Protein AF-A0A946AU87-F1 (afdb_monomer_lite)

Structure (mmCIF, N/CA/C/O backbone):
data_AF-A0A946AU87-F1
#
_entry.id   AF-A0A946AU87-F1
#
loop_
_atom_site.group_PDB
_atom_site.id
_atom_site.type_symbol
_atom_site.label_atom_id
_atom_site.label_alt_id
_atom_site.label_comp_id
_atom_site.label_asym_id
_atom_site.label_entity_id
_atom_site.label_seq_id
_atom_site.pdbx_PDB_ins_code
_atom_site.Cartn_x
_atom_site.Cartn_y
_atom_site.Cartn_z
_atom_site.occupancy
_atom_site.B_iso_or_equiv
_atom_site.auth_seq_id
_atom_site.auth_comp_id
_atom_site.auth_asym_id
_atom_site.auth_atom_id
_atom_site.pdbx_PDB_model_num
ATOM 1 N N . MET A 1 1 ? -11.075 9.435 0.087 1.00 51.81 1 MET A N 1
ATOM 2 C CA . MET A 1 1 ? -10.570 8.489 -0.936 1.00 51.81 1 MET A CA 1
ATOM 3 C C . MET A 1 1 ? -11.727 7.737 -1.575 1.00 51.81 1 MET A C 1
ATOM 5 O O . MET A 1 1 ? -12.715 7.495 -0.889 1.00 51.81 1 MET A O 1
ATOM 9 N N . THR A 1 2 ? -11.648 7.397 -2.862 1.00 54.38 2 THR A N 1
ATOM 10 C CA . THR A 1 2 ? -12.666 6.555 -3.511 1.00 54.38 2 THR A CA 1
ATOM 11 C C . THR A 1 2 ? -12.319 5.099 -3.211 1.00 54.38 2 THR A C 1
ATOM 13 O O . THR A 1 2 ? -11.313 4.602 -3.697 1.00 54.38 2 THR A O 1
ATOM 16 N N . GLN A 1 3 ? -13.088 4.441 -2.341 1.00 59.16 3 GLN A N 1
ATOM 17 C CA . GLN A 1 3 ? -12.914 3.009 -2.077 1.00 59.16 3 GLN A CA 1
ATOM 18 C C . GLN A 1 3 ? -13.311 2.223 -3.327 1.00 59.16 3 GLN A C 1
ATOM 20 O O . GLN A 1 3 ? -14.447 2.354 -3.784 1.00 59.16 3 GLN A O 1
ATOM 25 N N . ASN A 1 4 ? -12.394 1.407 -3.845 1.00 69.75 4 ASN A N 1
ATOM 26 C CA . ASN A 1 4 ? -12.616 0.667 -5.086 1.00 69.75 4 ASN A CA 1
ATOM 27 C C . ASN A 1 4 ? -13.121 -0.758 -4.832 1.00 69.75 4 ASN A C 1
ATOM 29 O O . ASN A 1 4 ? -13.925 -1.258 -5.612 1.00 69.75 4 ASN A O 1
ATOM 33 N N . HIS A 1 5 ? -12.702 -1.399 -3.732 1.00 83.00 5 HIS A N 1
ATOM 34 C CA . HIS A 1 5 ? -13.123 -2.765 -3.392 1.00 83.00 5 HIS A CA 1
ATOM 35 C C . HIS A 1 5 ? -13.074 -3.041 -1.884 1.00 83.00 5 HIS A C 1
ATOM 37 O O . HIS A 1 5 ? -12.270 -2.446 -1.161 1.00 83.00 5 HIS A O 1
ATOM 43 N N . LYS A 1 6 ? -13.929 -3.955 -1.409 1.00 85.38 6 LYS A N 1
ATOM 44 C CA . LYS A 1 6 ? -14.017 -4.399 -0.008 1.00 85.38 6 LYS A CA 1
ATOM 45 C C . LYS A 1 6 ? -14.011 -5.920 0.051 1.00 85.38 6 LYS A C 1
ATOM 47 O O . LYS A 1 6 ? -14.830 -6.549 -0.614 1.00 85.38 6 LYS A O 1
ATOM 52 N N . THR A 1 7 ? -13.132 -6.501 0.863 1.00 84.25 7 THR A N 1
ATOM 53 C CA . THR A 1 7 ? -12.986 -7.959 0.951 1.00 84.25 7 THR A CA 1
ATOM 54 C C . THR A 1 7 ? -12.416 -8.418 2.290 1.00 84.25 7 THR A C 1
ATOM 56 O O . THR A 1 7 ? -11.597 -7.734 2.898 1.00 84.25 7 THR A O 1
ATOM 59 N N . ASN A 1 8 ? -12.806 -9.621 2.717 1.00 85.56 8 ASN A N 1
ATOM 60 C CA . ASN A 1 8 ? -12.196 -10.310 3.859 1.00 85.56 8 ASN A CA 1
ATOM 61 C C . ASN A 1 8 ? -10.947 -11.118 3.455 1.00 85.56 8 ASN A C 1
ATOM 63 O O . ASN A 1 8 ? -10.244 -11.636 4.321 1.00 85.56 8 ASN A O 1
ATOM 67 N N . THR A 1 9 ? -10.679 -11.255 2.154 1.00 85.25 9 THR A N 1
ATOM 68 C CA . THR A 1 9 ? -9.601 -12.082 1.599 1.00 85.25 9 THR A CA 1
ATOM 69 C C . THR A 1 9 ? -8.772 -11.279 0.597 1.00 85.25 9 THR A C 1
ATOM 71 O O . THR A 1 9 ? -8.832 -11.556 -0.600 1.00 85.25 9 THR A O 1
ATOM 74 N N . PRO A 1 10 ? -7.971 -10.290 1.043 1.00 89.00 10 PRO A N 1
ATOM 75 C CA . PRO A 1 10 ? -7.169 -9.435 0.164 1.00 89.00 10 PRO A CA 1
ATOM 76 C C . PRO A 1 10 ? -5.920 -10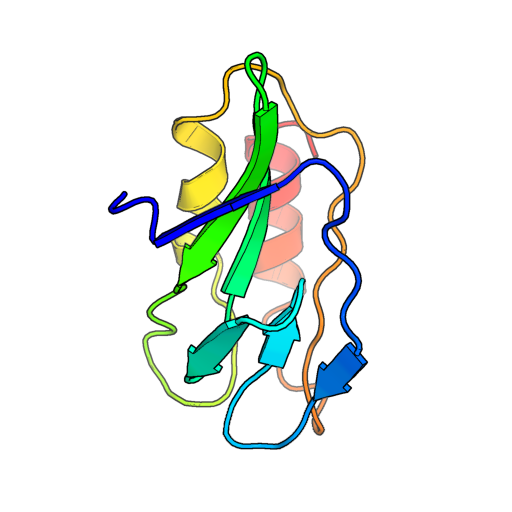.174 -0.354 1.00 89.00 10 PRO A C 1
ATOM 78 O O . PRO A 1 10 ? -4.784 -9.746 -0.157 1.00 89.00 10 PRO A O 1
ATOM 81 N N . ILE A 1 11 ? -6.118 -11.337 -0.971 1.00 91.50 11 ILE A N 1
ATOM 82 C CA . ILE A 1 11 ? -5.046 -12.175 -1.496 1.00 91.50 11 ILE A CA 1
ATOM 83 C C . ILE A 1 11 ? -4.635 -11.615 -2.854 1.00 91.50 11 ILE A C 1
ATOM 85 O O . ILE A 1 11 ? -5.433 -11.597 -3.793 1.00 91.50 11 ILE A O 1
ATOM 89 N N . ILE A 1 12 ? -3.377 -11.184 -2.951 1.00 92.75 12 ILE A N 1
ATOM 90 C CA . ILE A 1 12 ? -2.733 -10.864 -4.225 1.00 92.75 12 ILE A CA 1
ATOM 91 C C . ILE A 1 12 ? -2.476 -12.192 -4.944 1.00 92.75 12 ILE A C 1
ATOM 93 O O . ILE A 1 12 ? -1.733 -13.038 -4.446 1.00 92.75 12 ILE A O 1
ATOM 97 N N . THR A 1 13 ? -3.118 -12.382 -6.092 1.00 93.44 13 THR A N 1
ATOM 98 C CA . THR A 1 13 ? -3.007 -13.606 -6.909 1.00 93.44 13 THR A CA 1
ATOM 99 C C . THR A 1 13 ? -2.129 -13.417 -8.137 1.00 93.44 13 THR A C 1
ATOM 101 O O . THR A 1 13 ? -1.556 -14.391 -8.617 1.00 93.44 13 THR A O 1
ATOM 104 N N . ASP A 1 14 ? -1.986 -12.174 -8.598 1.00 92.31 14 ASP A N 1
ATOM 105 C CA . ASP A 1 14 ? -1.086 -11.800 -9.682 1.00 92.31 14 ASP A CA 1
ATOM 106 C C . ASP A 1 14 ? -0.568 -10.366 -9.488 1.00 92.31 14 ASP A C 1
ATOM 108 O O . ASP A 1 14 ? -1.233 -9.538 -8.851 1.00 92.31 14 ASP A O 1
ATOM 112 N N . TYR A 1 15 ? 0.624 -10.090 -10.012 1.00 90.12 15 TYR A N 1
ATOM 113 C CA . TYR A 1 15 ? 1.280 -8.784 -9.968 1.00 90.12 15 TYR A CA 1
ATOM 114 C C . TYR A 1 15 ? 2.281 -8.639 -11.117 1.00 90.12 15 TYR A C 1
ATOM 116 O O . TYR A 1 15 ? 3.174 -9.474 -11.286 1.00 90.12 15 TYR A O 1
ATOM 124 N N . ASP A 1 16 ? 2.188 -7.527 -11.843 1.00 84.50 16 ASP A N 1
ATOM 125 C CA . ASP A 1 16 ? 3.149 -7.144 -12.871 1.00 84.50 16 ASP A CA 1
ATOM 126 C C . ASP A 1 16 ? 3.375 -5.619 -12.906 1.00 84.50 16 ASP A C 1
ATOM 128 O O . ASP A 1 16 ? 3.011 -4.871 -11.999 1.00 84.50 16 ASP A O 1
ATOM 132 N N . GLN A 1 17 ? 4.020 -5.137 -13.968 1.00 72.69 17 GLN A N 1
ATOM 133 C CA . GLN A 1 17 ? 4.285 -3.711 -14.179 1.00 72.69 17 GLN A CA 1
ATOM 134 C C . GLN A 1 17 ? 3.023 -2.847 -14.380 1.00 72.69 17 GLN A C 1
ATOM 136 O O . GLN A 1 17 ? 3.122 -1.623 -14.319 1.00 72.69 17 GLN A O 1
ATOM 141 N N . ASN A 1 18 ? 1.860 -3.452 -14.631 1.00 78.62 18 ASN A N 1
ATOM 142 C CA . ASN A 1 18 ? 0.599 -2.766 -14.905 1.00 78.62 18 ASN A CA 1
ATOM 143 C C . ASN A 1 18 ? -0.323 -2.709 -13.681 1.00 78.62 18 ASN A C 1
ATOM 145 O O . ASN A 1 18 ? -1.255 -1.902 -13.677 1.00 78.62 18 ASN A O 1
ATOM 149 N N . GLY A 1 19 ? -0.069 -3.511 -12.642 1.00 87.31 19 GLY A N 1
ATOM 150 C CA . GLY A 1 19 ? -0.813 -3.456 -11.387 1.00 87.31 19 GLY A CA 1
ATOM 151 C C . GLY A 1 19 ? -0.964 -4.807 -10.696 1.00 87.31 19 GLY A C 1
ATOM 152 O O . GLY A 1 19 ? -0.052 -5.632 -10.716 1.00 87.31 19 GLY A O 1
ATOM 153 N N . PHE A 1 20 ? -2.106 -5.009 -10.038 1.00 91.50 20 PHE A N 1
ATOM 154 C CA . PHE A 1 20 ? -2.354 -6.140 -9.142 1.00 91.50 20 PHE A CA 1
ATOM 155 C C . PHE A 1 20 ? -3.700 -6.802 -9.431 1.00 91.50 20 PHE A C 1
ATOM 157 O O . PHE A 1 20 ? -4.696 -6.114 -9.649 1.00 91.50 20 PHE A O 1
ATOM 164 N N . THR A 1 21 ? -3.754 -8.130 -9.311 1.00 92.50 21 THR A N 1
ATOM 165 C CA . THR A 1 21 ? -5.022 -8.862 -9.180 1.00 92.50 21 THR A CA 1
ATOM 166 C C . THR A 1 21 ? -5.218 -9.269 -7.727 1.00 92.50 21 THR A C 1
ATOM 168 O O . THR A 1 21 ? -4.502 -10.139 -7.214 1.00 92.50 21 THR A O 1
ATOM 171 N N . ILE A 1 22 ? -6.195 -8.658 -7.058 1.00 92.31 22 ILE A N 1
ATOM 172 C CA . ILE A 1 22 ? -6.501 -8.893 -5.643 1.00 92.31 22 ILE A CA 1
ATOM 173 C C . ILE A 1 22 ? -7.946 -9.341 -5.529 1.00 92.31 22 ILE A C 1
ATOM 175 O O . ILE A 1 22 ? -8.839 -8.648 -6.006 1.00 92.31 22 ILE A O 1
ATOM 179 N N . ASP A 1 23 ? -8.176 -10.489 -4.891 1.00 90.44 23 ASP A N 1
ATOM 180 C CA . ASP A 1 23 ? -9.530 -11.035 -4.717 1.00 90.44 23 ASP A CA 1
ATOM 181 C C . ASP A 1 23 ? -10.303 -11.136 -6.050 1.00 90.44 23 ASP A C 1
ATOM 183 O O . ASP A 1 23 ? -11.469 -10.768 -6.157 1.00 90.44 23 ASP A O 1
ATOM 187 N N . HIS A 1 24 ? -9.610 -11.590 -7.102 1.00 89.31 24 HIS A N 1
ATOM 188 C CA . HIS A 1 24 ? -10.123 -11.694 -8.477 1.00 89.31 24 HIS A CA 1
ATOM 189 C C . HIS A 1 24 ? -10.519 -10.364 -9.150 1.00 89.31 24 HIS A C 1
ATOM 191 O O . HIS A 1 24 ? -11.146 -10.386 -10.210 1.00 89.31 24 HIS A O 1
ATOM 197 N N . VAL A 1 25 ? -10.141 -9.220 -8.574 1.00 89.94 25 VAL A N 1
ATOM 198 C CA . VAL A 1 25 ? -10.342 -7.883 -9.147 1.00 89.94 25 VAL A CA 1
ATOM 199 C C . VAL A 1 25 ? -9.001 -7.308 -9.593 1.00 89.94 25 VAL A C 1
ATOM 201 O O . VAL A 1 25 ? -8.019 -7.353 -8.852 1.00 89.94 25 VAL A O 1
ATOM 204 N N . GLU A 1 26 ? -8.969 -6.764 -10.806 1.00 90.44 26 GLU A N 1
ATOM 205 C CA . GLU A 1 26 ? -7.798 -6.087 -11.363 1.00 90.44 26 GLU A CA 1
ATOM 206 C C . GLU A 1 26 ? -7.756 -4.617 -10.925 1.00 90.44 26 GLU A C 1
ATOM 208 O O . GLU A 1 26 ? -8.744 -3.888 -11.034 1.00 90.44 26 GLU A O 1
ATOM 213 N N . PHE A 1 27 ? -6.584 -4.177 -10.476 1.00 88.81 27 PHE A N 1
ATOM 214 C CA . PHE A 1 27 ? -6.278 -2.794 -10.129 1.00 88.81 27 PHE A CA 1
ATOM 215 C C . PHE A 1 27 ? -5.073 -2.336 -10.939 1.00 88.81 27 PHE A C 1
ATOM 217 O O . PHE A 1 27 ? -4.055 -3.028 -10.977 1.00 88.81 27 PHE A O 1
ATOM 224 N N . SER A 1 28 ? -5.169 -1.168 -11.571 1.00 86.81 28 SER A N 1
ATOM 225 C CA . SER A 1 28 ? -4.076 -0.619 -12.375 1.00 86.81 28 SER A CA 1
ATOM 226 C C . SER A 1 28 ? -3.149 0.253 -11.528 1.00 86.81 28 SER A C 1
ATOM 228 O O . SER A 1 28 ? -3.596 1.183 -10.858 1.00 86.81 28 SER A O 1
ATOM 230 N N . GLY A 1 29 ? -1.844 0.003 -11.611 1.00 84.88 29 GLY A N 1
ATOM 231 C CA . GLY A 1 29 ? -0.825 0.766 -10.894 1.00 84.88 29 GLY A CA 1
ATOM 232 C C . GLY A 1 29 ? -0.701 0.391 -9.414 1.00 84.88 29 GLY A C 1
ATOM 233 O O . GLY A 1 29 ? -0.783 -0.777 -9.040 1.00 84.88 29 GLY A O 1
ATOM 234 N N . ALA A 1 30 ? -0.419 1.385 -8.569 1.00 85.06 30 ALA A N 1
ATOM 235 C CA . ALA A 1 30 ? -0.197 1.175 -7.143 1.00 85.06 30 ALA A CA 1
ATOM 236 C C . ALA A 1 30 ? -1.515 1.123 -6.364 1.00 85.06 30 ALA A C 1
ATOM 238 O O . ALA A 1 30 ? -2.433 1.901 -6.614 1.00 85.06 30 ALA A O 1
ATOM 239 N N . VAL A 1 31 ? -1.565 0.256 -5.355 1.00 89.19 31 VAL A N 1
ATOM 240 C CA . VAL A 1 31 ? -2.725 0.084 -4.477 1.00 89.19 31 VAL A CA 1
ATOM 241 C C . VAL A 1 31 ? -2.311 0.086 -3.011 1.00 89.19 31 VAL A C 1
ATOM 243 O O . VAL A 1 31 ? -1.197 -0.308 -2.664 1.00 89.19 31 VAL A O 1
ATOM 246 N N . ALA A 1 32 ? -3.233 0.493 -2.145 1.00 89.00 32 ALA A N 1
ATOM 247 C CA . ALA A 1 32 ? -3.164 0.277 -0.706 1.00 89.00 32 ALA A CA 1
ATOM 248 C C . ALA A 1 32 ? -4.243 -0.717 -0.281 1.00 89.00 32 ALA A C 1
ATOM 250 O O . ALA A 1 32 ? -5.400 -0.601 -0.687 1.00 89.00 32 ALA A O 1
ATOM 251 N N . ILE A 1 33 ? -3.853 -1.653 0.583 1.00 90.44 33 ILE A N 1
ATOM 252 C CA . ILE A 1 33 ? -4.748 -2.583 1.272 1.00 90.44 33 ILE A CA 1
ATOM 253 C C . ILE A 1 33 ? -4.759 -2.172 2.742 1.00 90.44 33 ILE A C 1
ATOM 255 O O . ILE A 1 33 ? -3.727 -2.222 3.410 1.00 90.44 33 ILE A O 1
ATOM 259 N N . LEU A 1 34 ? -5.914 -1.739 3.232 1.00 87.06 34 LEU A N 1
ATOM 260 C CA . LEU A 1 34 ? -6.075 -1.145 4.557 1.00 87.06 34 LEU A CA 1
ATOM 261 C C . LEU A 1 34 ? -7.116 -1.921 5.357 1.00 87.06 34 LEU A C 1
ATOM 263 O O . LEU A 1 34 ? -8.089 -2.401 4.779 1.00 87.06 34 LEU A O 1
ATOM 267 N N . GLY A 1 35 ? -6.940 -2.019 6.675 1.00 82.12 35 GLY A N 1
ATOM 268 C CA . GLY A 1 35 ? -7.977 -2.555 7.558 1.00 82.12 35 GLY A CA 1
ATOM 269 C C . GLY A 1 35 ? -9.238 -1.683 7.527 1.00 82.12 35 GLY A C 1
ATOM 270 O O . GLY A 1 35 ? -9.143 -0.458 7.446 1.00 82.12 35 GLY A O 1
ATOM 271 N N . ALA A 1 36 ? -10.417 -2.307 7.554 1.00 76.44 36 ALA A N 1
ATOM 272 C CA . ALA A 1 36 ? -11.701 -1.611 7.579 1.00 76.44 36 ALA A CA 1
ATOM 273 C C . ALA A 1 36 ? -12.726 -2.347 8.460 1.00 76.44 36 ALA A C 1
ATOM 275 O O . ALA A 1 36 ? -13.120 -3.476 8.153 1.00 76.44 36 ALA A O 1
ATOM 276 N N . ASP A 1 37 ? -13.228 -1.658 9.488 1.00 66.00 37 ASP A N 1
ATOM 277 C CA . ASP A 1 37 ? -14.036 -2.193 10.602 1.00 66.00 37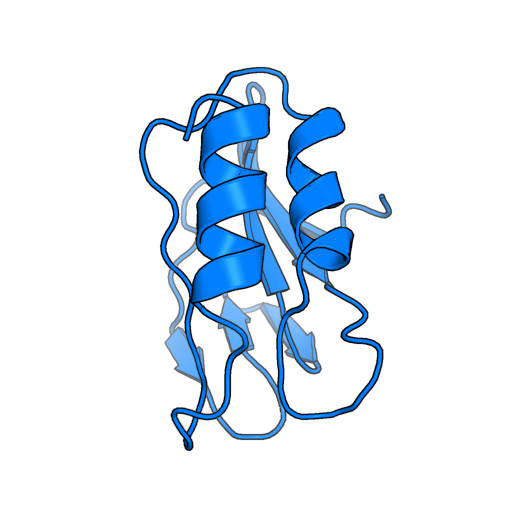 ASP A CA 1
ATOM 278 C C . ASP A 1 37 ? -15.245 -3.052 10.192 1.00 66.00 37 ASP A C 1
ATOM 280 O O . ASP A 1 37 ? -15.659 -3.944 10.928 1.00 66.00 37 ASP A O 1
ATOM 284 N N . ALA A 1 38 ? -15.833 -2.804 9.017 1.00 66.69 38 ALA A N 1
ATOM 285 C CA . ALA A 1 38 ? -17.062 -3.470 8.575 1.00 66.69 38 ALA A CA 1
ATOM 286 C C . ALA A 1 38 ? -16.853 -4.664 7.623 1.00 66.69 38 ALA A C 1
ATOM 288 O O . ALA A 1 38 ? -17.799 -5.411 7.376 1.00 66.69 38 ALA A O 1
ATOM 289 N N . VAL A 1 39 ? -15.670 -4.812 7.021 1.00 67.12 39 VAL A N 1
ATOM 290 C CA . VAL A 1 39 ? -15.456 -5.706 5.859 1.00 67.12 39 VAL A CA 1
ATOM 291 C C . VAL A 1 39 ? -14.080 -6.374 5.827 1.00 67.12 39 VAL A C 1
ATOM 293 O O . VAL A 1 39 ? -13.707 -6.936 4.802 1.00 67.12 39 VAL A O 1
ATOM 296 N N . GLY A 1 40 ? -13.305 -6.272 6.909 1.00 82.81 40 GLY A N 1
ATOM 297 C CA . GLY A 1 40 ? -11.934 -6.772 6.976 1.00 82.81 40 GLY A CA 1
ATOM 298 C C . GLY A 1 40 ? -10.960 -5.798 6.325 1.00 82.81 40 GLY A C 1
ATOM 299 O O . GLY A 1 40 ? -10.206 -5.135 7.036 1.00 82.81 40 GLY A O 1
ATOM 300 N N . TYR A 1 41 ? -11.008 -5.671 4.993 1.00 86.81 41 TYR A N 1
ATOM 301 C CA . TYR A 1 41 ? -10.079 -4.835 4.233 1.00 86.81 41 TYR A CA 1
ATOM 302 C C . TYR A 1 41 ? -10.754 -3.971 3.164 1.00 86.81 41 TYR A C 1
ATOM 304 O O . TYR A 1 41 ? -11.725 -4.371 2.514 1.00 86.81 41 TYR A O 1
ATOM 312 N N . ALA A 1 42 ? -10.190 -2.784 2.952 1.00 86.75 42 ALA A N 1
ATOM 313 C CA . ALA A 1 42 ? -10.501 -1.878 1.857 1.00 86.75 42 ALA A CA 1
ATOM 314 C C . ALA A 1 42 ? -9.286 -1.738 0.933 1.00 86.75 42 ALA A C 1
ATOM 316 O O . ALA A 1 42 ? -8.165 -1.527 1.399 1.00 86.75 42 ALA A O 1
ATOM 317 N N . ILE A 1 43 ? -9.528 -1.828 -0.375 1.00 88.75 43 ILE A N 1
ATOM 318 C CA . ILE A 1 43 ? -8.510 -1.637 -1.411 1.00 88.75 43 ILE A CA 1
ATOM 319 C C . ILE A 1 43 ? -8.786 -0.319 -2.131 1.00 88.75 43 ILE A C 1
ATOM 321 O O . ILE A 1 43 ? -9.916 -0.048 -2.557 1.00 88.75 43 ILE A O 1
ATOM 325 N N . THR A 1 44 ? -7.755 0.511 -2.248 1.00 86.06 44 THR A N 1
ATOM 326 C CA . THR A 1 44 ? -7.819 1.811 -2.925 1.00 86.06 44 THR A CA 1
ATOM 327 C C . THR A 1 44 ? -6.613 2.001 -3.828 1.00 86.06 44 THR A C 1
ATOM 329 O O . THR A 1 44 ? -5.496 1.633 -3.462 1.00 86.06 44 THR A O 1
ATOM 332 N N . ASP A 1 45 ? -6.830 2.624 -4.984 1.00 84.94 45 ASP A N 1
ATOM 333 C CA . ASP A 1 45 ? -5.730 3.024 -5.859 1.00 84.94 45 ASP A CA 1
ATOM 334 C C . ASP A 1 45 ? -4.948 4.172 -5.214 1.00 84.94 45 ASP A C 1
ATOM 336 O O . ASP A 1 45 ? -5.532 5.096 -4.631 1.00 84.94 45 ASP A O 1
ATOM 340 N N . ILE A 1 46 ? -3.626 4.138 -5.360 1.00 82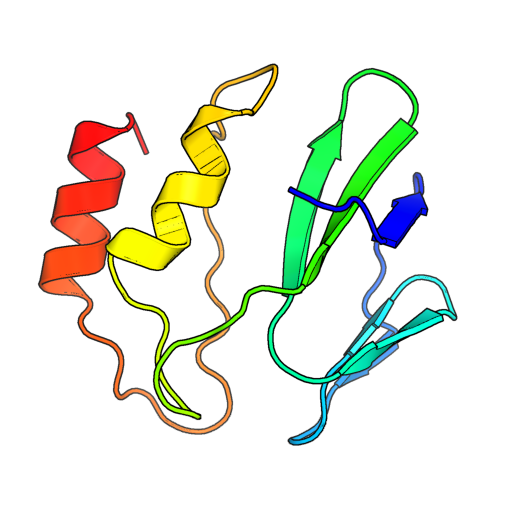.38 46 ILE A N 1
ATOM 341 C CA . ILE A 1 46 ? -2.725 5.229 -4.994 1.00 82.38 46 ILE A CA 1
ATOM 342 C C . ILE A 1 46 ? -2.276 5.910 -6.282 1.00 82.38 46 ILE A C 1
ATOM 344 O O . ILE A 1 46 ? -1.621 5.311 -7.137 1.00 82.38 46 ILE A O 1
ATOM 348 N N . LYS A 1 47 ? -2.592 7.199 -6.410 1.00 76.12 47 LYS A N 1
ATOM 349 C CA . LYS A 1 47 ? -2.0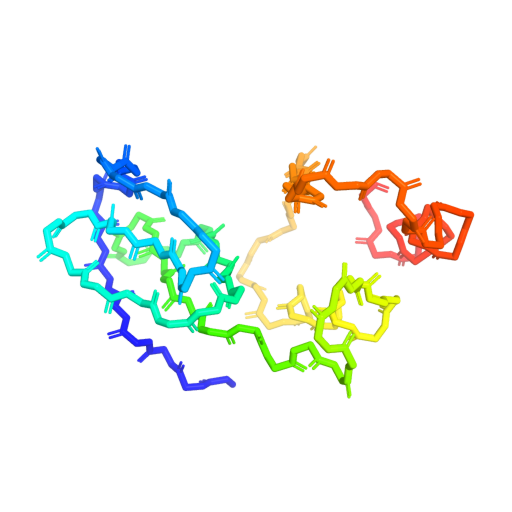87 8.028 -7.507 1.00 76.12 47 LYS A CA 1
ATOM 350 C C . LYS A 1 47 ? -0.661 8.472 -7.207 1.00 76.12 47 LYS A C 1
ATOM 352 O O . LYS A 1 47 ? -0.447 9.585 -6.740 1.00 76.12 47 LYS A O 1
ATOM 357 N N . VAL A 1 48 ? 0.299 7.604 -7.500 1.00 73.19 48 VAL A N 1
ATOM 358 C CA . VAL A 1 48 ? 1.719 7.932 -7.364 1.00 73.19 48 VAL A CA 1
ATOM 359 C C . VAL A 1 48 ? 2.062 9.039 -8.362 1.00 73.19 48 VAL A C 1
ATOM 361 O O . VAL A 1 48 ? 1.842 8.891 -9.561 1.00 73.19 48 VAL A O 1
ATOM 364 N N . ALA A 1 49 ? 2.577 10.164 -7.865 1.00 63.34 49 ALA A N 1
ATOM 365 C CA . ALA A 1 49 ? 2.735 11.387 -8.654 1.00 63.34 49 ALA A CA 1
ATOM 366 C C . ALA A 1 49 ? 3.692 11.255 -9.855 1.00 63.34 49 ALA A C 1
ATOM 368 O O . ALA A 1 49 ? 3.580 12.041 -10.790 1.00 63.34 49 ALA A O 1
ATOM 369 N N . ASN A 1 50 ? 4.618 10.288 -9.831 1.00 59.91 50 ASN A N 1
ATOM 370 C CA . ASN A 1 50 ? 5.554 9.992 -10.917 1.00 59.91 50 ASN A CA 1
ATOM 371 C C . ASN A 1 50 ? 5.887 8.488 -10.917 1.00 59.91 50 ASN A C 1
ATOM 373 O O . ASN A 1 50 ? 6.725 8.082 -10.115 1.00 59.91 50 ASN A O 1
ATOM 377 N N . ASP A 1 51 ? 5.197 7.705 -11.754 1.00 60.00 51 ASP A N 1
ATOM 378 C CA . ASP A 1 51 ? 5.422 6.354 -12.333 1.00 60.00 51 ASP A CA 1
ATOM 379 C C . ASP A 1 51 ? 6.381 5.305 -11.704 1.00 60.00 51 ASP A C 1
ATOM 381 O O . ASP A 1 51 ? 6.606 4.261 -12.311 1.00 60.00 51 ASP A O 1
ATOM 385 N N . ALA A 1 52 ? 6.956 5.487 -10.514 1.00 62.88 52 ALA A N 1
ATOM 386 C CA . ALA A 1 52 ? 7.903 4.527 -9.939 1.00 62.88 52 ALA A CA 1
ATOM 387 C C . ALA A 1 52 ? 8.134 4.621 -8.422 1.00 62.88 52 ALA A C 1
ATOM 389 O O . ALA A 1 52 ? 8.753 3.712 -7.867 1.00 62.88 52 ALA A O 1
ATOM 390 N N . THR A 1 53 ? 7.717 5.691 -7.734 1.00 74.00 53 THR A N 1
ATOM 391 C CA . THR A 1 53 ? 8.099 5.877 -6.320 1.00 74.00 53 THR A CA 1
ATOM 392 C C . THR A 1 53 ? 7.011 6.496 -5.464 1.00 74.00 53 THR A C 1
ATOM 394 O O . THR A 1 53 ? 6.636 7.647 -5.680 1.00 74.00 53 THR A O 1
ATOM 397 N N . ILE A 1 54 ? 6.605 5.763 -4.426 1.00 79.62 54 ILE A N 1
ATOM 398 C CA . ILE A 1 54 ? 5.789 6.280 -3.323 1.00 79.62 54 ILE A CA 1
ATOM 399 C C . ILE A 1 54 ? 6.558 7.399 -2.607 1.00 79.62 54 ILE A C 1
ATOM 401 O O . ILE A 1 54 ? 7.732 7.249 -2.250 1.00 79.62 54 ILE A O 1
ATOM 405 N N . SER A 1 55 ? 5.880 8.518 -2.391 1.00 82.94 55 SER A N 1
ATOM 406 C CA . SER A 1 55 ? 6.347 9.695 -1.666 1.00 82.94 55 SER A CA 1
ATOM 407 C C . SER A 1 55 ? 5.775 9.743 -0.244 1.00 82.94 55 SER A C 1
ATOM 409 O O . SER A 1 55 ? 4.877 8.987 0.119 1.00 82.94 55 SER A O 1
ATOM 411 N N . ALA A 1 56 ? 6.281 10.658 0.587 1.00 83.00 56 ALA A N 1
ATOM 412 C CA . ALA A 1 56 ? 5.727 10.875 1.924 1.00 83.00 56 ALA A CA 1
ATOM 413 C C . ALA A 1 56 ? 4.274 11.390 1.896 1.00 83.00 56 ALA A C 1
ATOM 415 O O . ALA A 1 56 ? 3.521 11.133 2.836 1.00 83.00 56 ALA A O 1
ATOM 416 N N . ASP A 1 57 ? 3.865 12.081 0.830 1.00 84.06 57 ASP A N 1
ATOM 417 C CA . ASP A 1 57 ? 2.498 12.592 0.693 1.00 84.06 57 ASP A CA 1
ATOM 418 C C . ASP A 1 57 ? 1.493 11.478 0.396 1.00 84.06 57 ASP A C 1
ATOM 420 O O . ASP A 1 57 ? 0.347 11.550 0.842 1.00 84.06 57 ASP A O 1
ATOM 424 N N . ASP A 1 58 ? 1.932 10.410 -0.271 1.00 82.50 58 ASP A N 1
ATOM 425 C CA . ASP A 1 58 ? 1.104 9.228 -0.515 1.00 82.50 58 ASP A CA 1
ATOM 426 C C . ASP A 1 58 ? 0.732 8.518 0.798 1.00 82.50 58 ASP A C 1
ATOM 428 O O . ASP A 1 58 ? -0.318 7.887 0.881 1.00 82.50 58 ASP A O 1
ATOM 432 N N . LEU A 1 59 ? 1.531 8.687 1.863 1.00 84.62 59 LEU A N 1
ATOM 433 C CA . LEU A 1 59 ? 1.231 8.167 3.204 1.00 84.62 59 LEU A CA 1
ATOM 434 C C . LEU A 1 59 ? 0.133 8.965 3.932 1.00 84.62 59 LEU A C 1
ATOM 436 O O . LEU A 1 59 ? -0.302 8.562 5.008 1.00 84.62 59 LEU A O 1
ATOM 440 N N . ASN A 1 60 ? -0.372 10.068 3.369 1.00 82.00 60 ASN A N 1
ATOM 441 C CA . ASN A 1 60 ? -1.549 10.744 3.931 1.00 82.00 60 ASN A CA 1
ATOM 442 C C . ASN A 1 60 ? -2.815 9.872 3.858 1.00 82.00 60 ASN A C 1
ATOM 444 O O . ASN A 1 60 ? -3.774 10.152 4.562 1.00 82.00 60 ASN A O 1
ATOM 448 N N . ILE A 1 61 ? -2.798 8.778 3.090 1.00 78.44 61 ILE A N 1
ATOM 449 C CA . ILE A 1 61 ? -3.816 7.717 3.112 1.00 78.44 61 ILE A CA 1
ATOM 450 C C . ILE A 1 61 ? -4.155 7.203 4.521 1.00 78.44 61 ILE A C 1
ATOM 452 O O . ILE A 1 61 ? -5.281 6.777 4.767 1.00 78.44 61 ILE A O 1
ATOM 456 N N . PHE A 1 62 ? -3.214 7.271 5.463 1.00 77.50 62 PHE A N 1
ATOM 457 C CA . PHE A 1 62 ? -3.438 6.819 6.834 1.00 77.50 62 PHE A CA 1
ATOM 458 C C . PHE A 1 62 ? -4.282 7.784 7.680 1.00 77.50 62 PHE A C 1
ATOM 460 O O . PHE A 1 62 ? -4.769 7.372 8.726 1.00 77.50 62 PHE A O 1
ATOM 467 N N . SER A 1 63 ? -4.507 9.035 7.250 1.00 73.88 63 SER A N 1
ATOM 468 C CA . SER A 1 63 ? -5.265 10.016 8.050 1.00 73.88 63 SER A CA 1
ATOM 469 C C . SER A 1 63 ? -6.739 9.663 8.237 1.00 73.88 63 SER A C 1
ATOM 471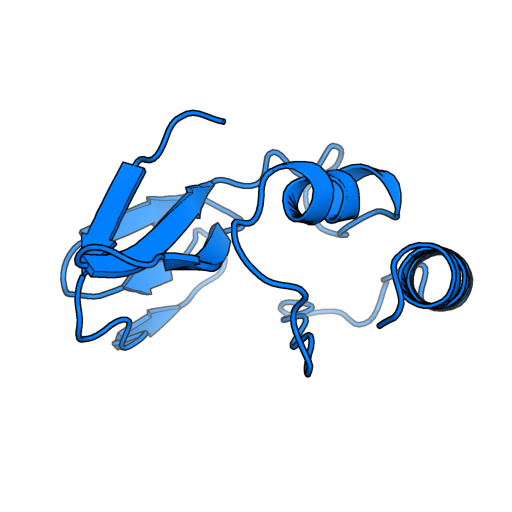 O O . SER A 1 63 ? -7.370 10.166 9.162 1.00 73.88 63 SER A O 1
ATOM 473 N N . ASP A 1 64 ? -7.280 8.833 7.345 1.00 69.44 64 ASP A N 1
ATOM 474 C CA . ASP A 1 64 ? -8.705 8.502 7.284 1.00 69.44 64 ASP A CA 1
ATOM 475 C C . ASP A 1 64 ? -9.000 7.091 7.831 1.00 69.44 64 ASP A C 1
ATOM 477 O O . ASP A 1 64 ? -10.107 6.577 7.645 1.00 69.44 64 ASP A O 1
ATOM 481 N N . LEU A 1 65 ? -8.018 6.429 8.456 1.00 72.06 65 LEU A N 1
ATOM 482 C CA . LEU A 1 65 ? -8.219 5.104 9.040 1.00 72.06 65 LEU A CA 1
ATOM 483 C C . LEU A 1 65 ? -9.000 5.171 10.355 1.00 72.06 65 LEU A C 1
ATOM 485 O O . LEU A 1 65 ? -8.843 6.097 11.144 1.00 72.06 65 LEU A O 1
ATOM 489 N N . GLY A 1 66 ? -9.831 4.151 10.589 1.00 68.69 66 GLY A N 1
ATOM 490 C CA . GLY A 1 66 ? -10.544 3.975 11.858 1.00 68.69 66 GLY A CA 1
ATOM 491 C C . GLY A 1 66 ? -9.630 3.554 13.013 1.00 68.69 66 GLY A C 1
ATOM 492 O O . GLY A 1 66 ? -9.940 3.833 14.168 1.00 68.69 66 GLY A O 1
ATOM 493 N N . GLU A 1 67 ? -8.488 2.936 12.696 1.00 74.19 67 GLU A N 1
ATOM 494 C CA . GLU A 1 67 ? -7.484 2.475 13.654 1.00 74.19 67 GLU A CA 1
ATOM 495 C C . GLU A 1 67 ? -6.066 2.744 13.137 1.00 74.19 67 GLU A C 1
ATOM 497 O O . GLU A 1 67 ? -5.806 2.679 11.930 1.00 74.19 67 GLU A O 1
ATOM 502 N N . ASP A 1 68 ? -5.142 2.997 14.066 1.00 77.00 68 ASP A N 1
ATOM 503 C CA . ASP A 1 68 ? -3.736 3.203 13.740 1.00 77.00 68 ASP A CA 1
ATOM 504 C C . ASP A 1 68 ? -3.091 1.881 13.277 1.00 77.00 68 ASP A C 1
ATOM 506 O O . ASP A 1 68 ? -3.178 0.855 13.965 1.00 77.00 68 ASP A O 1
ATOM 510 N N . PRO A 1 69 ? -2.418 1.863 12.114 1.00 79.12 69 PRO A N 1
ATOM 511 C CA . PRO A 1 69 ? -1.727 0.674 11.646 1.00 79.12 69 PRO A CA 1
ATOM 512 C C . PRO A 1 69 ? -0.499 0.386 12.521 1.00 79.12 69 PRO A C 1
ATOM 514 O O . PRO A 1 69 ? 0.282 1.274 12.839 1.00 79.12 69 PRO A O 1
ATOM 517 N N . HIS A 1 70 ? -0.278 -0.887 12.854 1.00 83.25 70 HIS A N 1
ATOM 518 C CA . HIS A 1 70 ? 0.901 -1.328 13.618 1.00 83.25 70 HIS A CA 1
ATOM 519 C C . HIS A 1 70 ? 2.097 -1.719 12.731 1.00 83.25 70 HIS A C 1
ATOM 521 O O . HIS A 1 70 ? 3.210 -1.901 13.219 1.00 83.25 70 HIS A O 1
ATOM 527 N N . LEU A 1 71 ? 1.856 -1.936 11.434 1.00 84.00 71 LEU A N 1
ATOM 528 C CA . LEU A 1 71 ? 2.852 -2.371 10.460 1.00 84.00 71 LEU A CA 1
ATOM 529 C C . LEU A 1 71 ? 2.507 -1.797 9.088 1.00 84.00 71 LEU A C 1
ATOM 531 O O . LEU A 1 71 ? 1.384 -1.953 8.611 1.00 84.00 71 LEU A O 1
ATOM 535 N N . LEU A 1 72 ? 3.507 -1.215 8.430 1.00 87.12 72 LEU A N 1
ATOM 536 C CA . LEU A 1 72 ? 3.425 -0.782 7.042 1.00 87.12 72 LEU A CA 1
ATOM 537 C C . LEU A 1 72 ? 4.364 -1.622 6.169 1.00 87.12 72 LEU A C 1
ATOM 539 O O . LEU A 1 72 ? 5.574 -1.652 6.393 1.00 87.12 72 LEU A O 1
ATOM 543 N N . ILE A 1 73 ? 3.806 -2.271 5.147 1.00 87.81 73 ILE A N 1
ATOM 544 C CA . ILE A 1 73 ? 4.562 -2.979 4.109 1.00 87.81 73 ILE A CA 1
ATOM 545 C C . ILE A 1 73 ? 4.488 -2.154 2.824 1.00 87.81 73 ILE A C 1
ATOM 547 O O . ILE A 1 73 ? 3.400 -1.879 2.329 1.00 87.81 73 ILE A O 1
ATOM 551 N N . ILE A 1 74 ? 5.646 -1.775 2.277 1.00 85.00 74 ILE A N 1
ATOM 552 C CA . ILE A 1 74 ? 5.744 -1.020 1.021 1.00 85.00 74 ILE A CA 1
ATOM 553 C C . ILE A 1 74 ? 6.392 -1.907 -0.041 1.00 85.00 74 ILE A C 1
ATOM 555 O O . ILE A 1 74 ? 7.578 -2.229 0.047 1.00 85.00 74 ILE A O 1
ATOM 559 N N . GLY A 1 75 ? 5.616 -2.284 -1.057 1.00 83.19 75 GLY A N 1
ATOM 560 C CA . GLY A 1 75 ? 6.140 -2.906 -2.270 1.00 83.19 75 GLY A CA 1
ATOM 561 C C . GLY A 1 75 ? 6.783 -1.850 -3.167 1.00 83.19 75 GLY A C 1
ATOM 562 O O . GLY A 1 75 ? 6.116 -0.917 -3.594 1.00 83.19 75 GLY A O 1
ATOM 563 N N . ILE A 1 76 ? 8.077 -1.992 -3.455 1.00 78.06 76 ILE A N 1
ATOM 564 C CA . ILE A 1 76 ? 8.863 -1.008 -4.226 1.00 78.06 76 ILE A CA 1
ATOM 565 C C . ILE A 1 76 ? 8.918 -1.301 -5.736 1.00 78.06 76 ILE A C 1
ATOM 567 O O . ILE A 1 76 ? 9.660 -0.65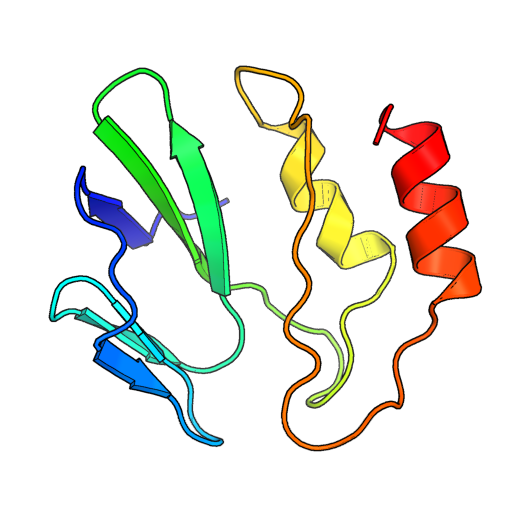2 -6.470 1.00 78.06 76 ILE A O 1
ATOM 571 N N . GLY A 1 77 ? 8.172 -2.305 -6.198 1.00 79.06 77 GLY A N 1
ATOM 572 C CA . GLY A 1 77 ? 8.260 -2.815 -7.563 1.00 79.06 77 GLY A CA 1
ATOM 573 C C . GLY A 1 77 ? 9.652 -3.353 -7.907 1.00 79.06 77 GLY A C 1
ATOM 574 O O . GLY A 1 77 ? 10.336 -3.930 -7.063 1.00 79.06 77 GLY A O 1
ATOM 575 N N . ALA A 1 78 ? 10.074 -3.176 -9.162 1.00 76.12 78 ALA A N 1
ATOM 576 C CA . ALA A 1 78 ? 11.311 -3.766 -9.681 1.00 76.12 78 ALA A CA 1
ATOM 577 C C . ALA A 1 78 ? 12.605 -3.075 -9.201 1.00 76.12 78 ALA A C 1
ATOM 579 O O . ALA A 1 78 ? 13.665 -3.701 -9.221 1.00 76.12 78 ALA A O 1
ATOM 580 N N . THR A 1 79 ? 12.548 -1.802 -8.783 1.00 74.50 79 THR A N 1
ATOM 581 C CA . THR A 1 79 ? 13.748 -0.997 -8.485 1.00 74.50 79 THR A CA 1
ATOM 582 C C . THR A 1 79 ? 13.664 -0.312 -7.122 1.00 74.50 79 THR A C 1
ATOM 584 O O . THR A 1 79 ? 12.687 0.348 -6.783 1.00 74.50 79 THR A O 1
ATOM 587 N N . MET A 1 80 ? 14.745 -0.396 -6.344 1.00 66.19 80 MET A N 1
ATOM 588 C CA . MET A 1 80 ? 14.859 0.231 -5.024 1.00 66.19 80 MET A CA 1
ATOM 589 C C . MET A 1 80 ? 15.252 1.718 -5.119 1.00 66.19 80 MET A C 1
ATOM 591 O O . MET A 1 80 ? 16.363 2.097 -4.762 1.00 66.19 80 MET A O 1
ATOM 595 N N . SER A 1 81 ? 14.345 2.566 -5.612 1.00 70.62 81 SER A N 1
ATOM 596 C CA . SER A 1 81 ? 14.559 4.015 -5.821 1.00 70.62 81 SER A CA 1
ATOM 597 C C . SER A 1 81 ? 13.796 4.930 -4.848 1.00 70.62 81 SER A C 1
ATOM 599 O O . SER A 1 81 ? 13.762 6.143 -5.035 1.00 70.62 81 SER A O 1
ATOM 601 N N . HIS A 1 82 ? 13.178 4.376 -3.803 1.00 71.25 82 HIS A N 1
ATOM 602 C CA . HIS A 1 82 ? 12.258 5.122 -2.942 1.00 71.25 82 HIS A CA 1
ATOM 603 C C . HIS A 1 82 ? 12.969 6.098 -1.979 1.00 71.25 82 HIS A C 1
ATOM 605 O O . HIS A 1 82 ? 14.054 5.789 -1.473 1.00 71.25 82 HIS A O 1
ATOM 611 N N . PRO A 1 83 ? 12.348 7.249 -1.642 1.00 76.31 83 PRO A N 1
ATOM 612 C CA . PRO A 1 83 ? 12.878 8.225 -0.688 1.00 76.31 83 PRO A CA 1
ATOM 613 C C . PRO A 1 83 ? 12.723 7.736 0.765 1.00 76.31 83 PRO A C 1
ATOM 615 O O . PRO A 1 83 ? 11.993 8.307 1.576 1.00 76.31 83 PRO A O 1
ATOM 618 N N . PHE A 1 84 ? 13.422 6.656 1.127 1.00 81.44 84 PHE A N 1
ATOM 619 C CA . PHE A 1 84 ? 13.222 5.942 2.395 1.00 81.44 84 PHE A CA 1
ATOM 620 C C . PHE A 1 84 ? 13.383 6.806 3.650 1.00 81.44 84 PHE A C 1
ATOM 622 O O . PHE A 1 84 ? 12.794 6.494 4.681 1.00 81.44 84 PHE A O 1
ATOM 629 N N . MET A 1 85 ? 14.198 7.862 3.611 1.00 86.31 85 MET A N 1
ATOM 630 C CA . MET A 1 85 ? 14.357 8.759 4.761 1.00 86.31 85 MET A CA 1
ATOM 631 C C . MET A 1 85 ? 13.123 9.626 5.003 1.00 86.31 85 MET A C 1
ATOM 633 O O . MET A 1 85 ? 12.737 9.804 6.157 1.00 86.31 85 MET A O 1
ATOM 637 N N . ASP A 1 86 ? 12.493 10.123 3.944 1.00 87.44 86 ASP A N 1
ATOM 638 C CA . ASP A 1 86 ? 11.301 10.962 4.062 1.00 87.44 86 ASP A CA 1
ATOM 639 C C . ASP A 1 86 ? 10.081 10.114 4.420 1.00 87.44 86 ASP A C 1
ATOM 641 O O . ASP A 1 86 ? 9.322 10.487 5.313 1.00 87.44 86 ASP A O 1
ATOM 645 N N . LEU A 1 87 ? 9.975 8.913 3.835 1.00 87.06 87 LEU A N 1
ATOM 646 C CA . LEU A 1 87 ? 8.977 7.914 4.229 1.00 87.06 87 LEU A CA 1
ATOM 647 C C . LEU A 1 87 ? 9.107 7.561 5.716 1.00 87.06 87 LEU A C 1
ATOM 649 O O . LEU A 1 87 ? 8.125 7.624 6.446 1.00 87.06 87 LEU A O 1
ATOM 653 N N . ARG A 1 88 ? 10.327 7.282 6.201 1.00 87.50 88 ARG A N 1
ATOM 654 C CA . ARG A 1 88 ? 10.567 6.984 7.624 1.00 87.50 88 ARG A CA 1
ATOM 655 C C . ARG A 1 88 ? 10.168 8.131 8.550 1.00 87.50 88 ARG A C 1
ATOM 657 O O . ARG A 1 88 ? 9.522 7.886 9.562 1.00 87.50 88 ARG A O 1
ATOM 664 N N . LYS A 1 89 ? 10.534 9.373 8.218 1.00 89.62 89 LYS A N 1
ATOM 665 C CA . LYS A 1 89 ? 10.137 10.549 9.013 1.00 89.62 89 LYS A CA 1
ATOM 666 C C . LYS A 1 89 ? 8.622 10.704 9.061 1.00 89.62 89 LYS A C 1
ATOM 668 O O . LYS A 1 89 ? 8.080 11.029 10.112 1.00 89.62 89 LYS A O 1
ATOM 673 N N . LYS A 1 90 ? 7.947 10.472 7.936 1.00 88.06 90 LYS A N 1
ATOM 674 C CA . LYS A 1 90 ? 6.492 10.542 7.864 1.00 88.06 90 LYS A CA 1
ATOM 675 C C . LYS A 1 90 ? 5.833 9.438 8.691 1.00 88.06 90 LYS A C 1
ATOM 677 O O . LYS A 1 90 ? 4.931 9.771 9.448 1.00 88.06 90 LYS A O 1
ATOM 682 N N . CYS A 1 91 ? 6.321 8.194 8.632 1.00 87.06 91 CYS A N 1
ATOM 683 C CA . CYS A 1 91 ? 5.859 7.102 9.503 1.00 87.06 91 CYS A CA 1
ATOM 684 C C . CYS A 1 91 ? 5.949 7.489 10.989 1.00 87.06 91 CYS A C 1
ATOM 686 O O . CYS A 1 91 ? 4.947 7.452 11.694 1.00 87.06 91 CYS A O 1
ATOM 688 N N . GLN A 1 92 ? 7.094 8.028 11.424 1.00 86.88 92 GLN A N 1
ATOM 689 C CA . GLN A 1 92 ? 7.271 8.488 12.808 1.00 86.88 92 GLN A CA 1
ATOM 690 C C . GLN A 1 92 ? 6.269 9.578 13.219 1.00 86.88 92 GLN A C 1
ATOM 692 O O . GLN A 1 92 ? 5.844 9.619 14.370 1.00 86.88 92 GLN A O 1
ATOM 697 N N . GLN A 1 93 ? 5.894 10.473 12.300 1.00 85.44 93 GLN A N 1
ATOM 698 C CA . GLN A 1 93 ? 4.906 11.524 12.567 1.00 85.44 93 GLN A CA 1
ATOM 699 C C . GLN A 1 93 ? 3.485 10.978 12.727 1.00 85.44 93 GLN A C 1
ATOM 701 O O . GLN A 1 93 ? 2.695 11.584 13.446 1.00 85.44 93 GLN A O 1
ATOM 706 N N . ILE A 1 94 ? 3.164 9.870 12.057 1.00 80.50 94 ILE A N 1
ATOM 707 C CA . ILE A 1 94 ? 1.844 9.224 12.104 1.00 80.50 94 ILE A CA 1
ATOM 708 C C . ILE A 1 94 ? 1.792 8.048 13.091 1.00 80.50 94 ILE A C 1
ATOM 710 O O . ILE A 1 94 ? 0.794 7.346 13.130 1.00 80.50 94 ILE A O 1
ATOM 714 N N . GLY A 1 95 ? 2.843 7.838 13.893 1.00 80.12 95 GLY A N 1
ATOM 715 C CA . GLY A 1 95 ? 2.876 6.789 14.918 1.00 80.12 95 GLY A CA 1
ATOM 716 C C . GLY A 1 95 ? 3.200 5.379 14.407 1.00 80.12 95 GLY A C 1
ATOM 717 O O . GLY A 1 95 ? 2.958 4.420 15.135 1.00 80.12 95 GLY A O 1
ATOM 718 N N . LEU A 1 96 ? 3.765 5.267 13.198 1.00 79.25 96 LEU A N 1
ATOM 719 C CA . LEU A 1 96 ? 4.234 4.030 12.554 1.00 79.25 96 LEU A CA 1
ATOM 720 C C . LEU A 1 96 ? 5.750 3.813 12.690 1.00 79.25 96 LEU A C 1
ATOM 722 O O . LEU A 1 96 ? 6.520 4.795 12.537 1.00 79.25 96 LEU A O 1
#

Foldseek 3Di:
DDFDDFALFQDFPDDDLQATQGPNDTDGDDWDWDQDPPGGTTIDDQPQVDSFEDALVSVCVQVPDPDQDPDDDDDRPPDPPYPVVRNVVSCVVSVD

pLDDT: mean 80.76, std 9.21, range [51.81, 93.44]

Radius of gyration: 13.27 Å; chains: 1; bounding box: 32×26×30 Å

Sequence (96 aa):
MTQNHKTNTPIITDYDQNGFTIDHVEFSGAVAILGADAVGYAITDIKVANDATISADDLNIFSDLGEDPHLLIIGIGATMSHPFMDLRKKCQQIGL

Secondary structure (DSSP, 8-state):
----EEES---EEEEETTEEEETTEEEESEEEEEEETTTEEEEEEE--SSTT---TTGGGGGGG-SS--S------TTS----HHHHHHHHHHTT-